Protein AF-A0A948D5L9-F1 (afdb_monomer_lite)

Secondary structure (DSSP, 8-state):
-----HHHHHHHHHHHHHHHHHHHHHHHHHHH--SHHHHHHHHHHHHHH-TTS-HHHHHHTS--S------

pLDDT: mean 86.4, std 13.79, range [46.94, 96.19]

Sequence (71 aa):
MGKVSSKRRSMVLHQKRQRRDKLKKLRQAYQAAKSETEKERLLIKVNKIAPWLSKEEFIAAIKPLAKPLVS

Structure (mmCIF, N/CA/C/O backbone):
data_AF-A0A948D5L9-F1
#
_entry.id   AF-A0A948D5L9-F1
#
loop_
_atom_site.group_PDB
_atom_site.id
_atom_site.type_symbol
_atom_site.label_atom_id
_atom_site.label_alt_id
_atom_site.label_comp_id
_atom_site.label_asym_id
_atom_site.label_entity_id
_atom_site.label_seq_id
_atom_site.pdbx_PDB_ins_code
_atom_site.Cartn_x
_atom_site.Cartn_y
_atom_site.Cartn_z
_atom_site.occupancy
_atom_site.B_iso_or_equiv
_atom_site.auth_seq_id
_atom_site.auth_comp_id
_atom_site.auth_asym_id
_atom_site.auth_atom_id
_atom_site.pdbx_PDB_model_num
ATOM 1 N N . MET A 1 1 ? 15.923 9.814 -26.614 1.00 53.41 1 MET A N 1
ATOM 2 C CA . MET A 1 1 ? 15.608 8.669 -25.726 1.00 53.41 1 MET A CA 1
ATOM 3 C C . MET A 1 1 ? 15.810 7.374 -26.501 1.00 53.41 1 MET A C 1
ATOM 5 O O . MET A 1 1 ? 15.208 7.225 -27.557 1.00 53.41 1 MET A O 1
ATOM 9 N N . GLY A 1 2 ? 16.676 6.467 -26.037 1.00 68.56 2 GLY A N 1
ATOM 10 C CA . GLY A 1 2 ? 16.893 5.177 -26.706 1.00 68.56 2 GLY A CA 1
ATOM 11 C C . GLY A 1 2 ? 15.632 4.305 -26.693 1.00 68.56 2 GLY A C 1
ATOM 12 O O . GLY A 1 2 ? 14.841 4.370 -25.750 1.00 68.56 2 GLY A O 1
ATOM 13 N N . LYS A 1 3 ? 15.428 3.490 -27.735 1.00 75.88 3 LYS A N 1
ATOM 14 C CA . LYS A 1 3 ? 14.288 2.564 -27.816 1.00 75.88 3 LYS A CA 1
ATOM 15 C C . LYS A 1 3 ? 14.365 1.572 -26.649 1.00 75.88 3 LYS A C 1
ATOM 17 O O . LYS A 1 3 ? 15.239 0.710 -26.610 1.00 75.88 3 LYS A O 1
ATOM 22 N N . VAL A 1 4 ? 13.458 1.693 -25.679 1.00 74.88 4 VAL A N 1
ATOM 23 C CA . VAL A 1 4 ? 13.337 0.710 -24.593 1.00 74.88 4 VAL A CA 1
ATOM 24 C C . VAL A 1 4 ? 12.851 -0.597 -25.211 1.00 74.88 4 VAL A C 1
ATOM 26 O O . VAL A 1 4 ? 11.808 -0.616 -25.865 1.00 74.88 4 VAL A O 1
ATOM 29 N N . SER A 1 5 ? 13.590 -1.690 -25.012 1.00 84.94 5 SER A N 1
ATOM 30 C CA . SER A 1 5 ? 13.191 -2.990 -25.556 1.00 84.94 5 SER A CA 1
ATOM 31 C C . SER A 1 5 ? 11.799 -3.391 -25.054 1.00 84.94 5 SER A C 1
ATOM 33 O O . SER A 1 5 ? 11.440 -3.137 -23.898 1.00 84.94 5 SER A O 1
ATOM 35 N N . SER A 1 6 ? 11.014 -4.048 -25.914 1.00 85.25 6 SER A N 1
ATOM 36 C CA . SER A 1 6 ? 9.650 -4.496 -25.588 1.00 85.25 6 SER A CA 1
ATOM 37 C C . SER A 1 6 ? 9.605 -5.303 -24.277 1.00 85.25 6 SER A C 1
ATOM 39 O O . SER A 1 6 ? 8.766 -5.056 -23.408 1.00 85.25 6 SER A O 1
ATOM 41 N N . LYS A 1 7 ? 10.604 -6.173 -24.056 1.00 88.31 7 LYS A N 1
ATOM 42 C CA . LYS A 1 7 ? 10.767 -6.962 -22.823 1.00 88.31 7 LYS A CA 1
ATOM 43 C C . LYS A 1 7 ? 10.953 -6.085 -21.580 1.00 88.31 7 LYS A C 1
ATOM 45 O O . LYS A 1 7 ? 10.268 -6.291 -20.578 1.00 88.31 7 LYS A O 1
ATOM 50 N N . ARG A 1 8 ? 11.832 -5.075 -21.639 1.00 90.56 8 ARG A N 1
ATOM 51 C CA . ARG A 1 8 ? 12.068 -4.148 -20.517 1.00 90.56 8 ARG A CA 1
ATOM 52 C C . ARG A 1 8 ? 10.819 -3.314 -20.222 1.00 90.56 8 ARG A C 1
ATOM 54 O O . ARG A 1 8 ? 10.468 -3.140 -19.057 1.00 90.56 8 ARG A O 1
ATOM 61 N N . ARG A 1 9 ? 10.098 -2.871 -21.259 1.00 90.88 9 ARG A N 1
ATOM 62 C CA . ARG A 1 9 ? 8.813 -2.170 -21.106 1.00 90.88 9 ARG A CA 1
A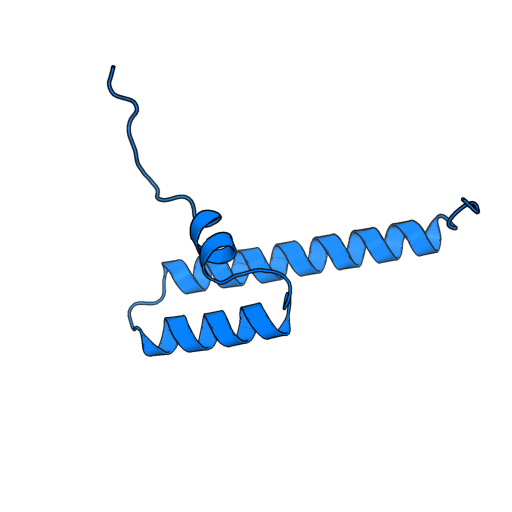TOM 63 C C . ARG A 1 9 ? 7.774 -3.046 -20.401 1.00 90.88 9 ARG A C 1
ATOM 65 O O . ARG A 1 9 ? 7.158 -2.589 -19.441 1.00 90.88 9 ARG A O 1
ATOM 72 N N . SER A 1 10 ? 7.608 -4.295 -20.838 1.00 93.75 10 SER A N 1
ATOM 73 C CA . SER A 1 10 ? 6.666 -5.247 -20.234 1.00 93.75 10 SER A CA 1
ATOM 74 C C . SER A 1 10 ? 6.975 -5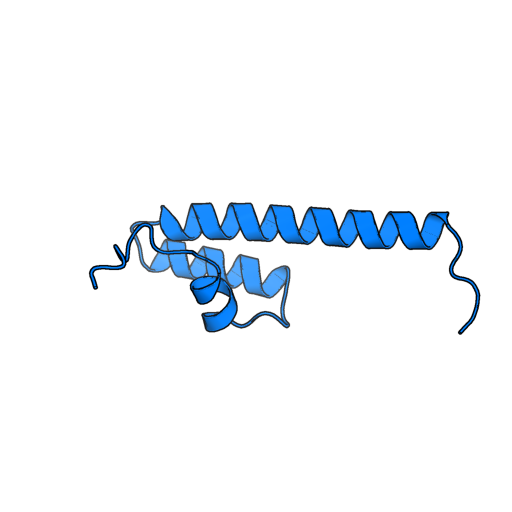.502 -18.754 1.00 93.75 10 SER A C 1
ATOM 76 O O . SER A 1 10 ? 6.084 -5.400 -17.910 1.00 93.75 10 SER A O 1
ATOM 78 N N . MET A 1 11 ? 8.251 -5.710 -18.409 1.00 95.31 11 MET A N 1
ATOM 79 C CA . MET A 1 11 ? 8.680 -5.905 -17.020 1.00 95.31 11 MET A CA 1
ATOM 80 C C . MET A 1 11 ? 8.319 -4.707 -16.129 1.00 95.31 11 MET A C 1
ATOM 82 O O . MET A 1 11 ? 7.750 -4.883 -15.052 1.00 95.31 11 MET A O 1
ATOM 86 N N . VAL A 1 12 ? 8.596 -3.480 -16.584 1.00 94.25 12 VAL A N 1
ATOM 87 C CA . VAL A 1 12 ? 8.259 -2.258 -15.833 1.00 94.25 12 VAL A CA 1
ATOM 88 C C . VAL A 1 12 ? 6.746 -2.130 -15.647 1.00 94.25 12 VAL A C 1
ATOM 90 O O . VAL A 1 12 ? 6.281 -1.798 -14.555 1.00 94.25 12 VAL A O 1
ATOM 93 N N . LEU A 1 13 ? 5.959 -2.418 -16.686 1.00 94.56 13 LEU A N 1
ATOM 94 C CA . LEU A 1 13 ? 4.499 -2.406 -16.593 1.00 94.56 13 LEU A CA 1
ATOM 95 C C . LEU A 1 13 ? 3.987 -3.452 -15.597 1.00 94.56 13 LEU A C 1
ATOM 97 O O . LEU A 1 13 ? 3.107 -3.137 -14.795 1.00 94.56 13 LEU A O 1
ATOM 101 N N . HIS A 1 14 ? 4.558 -4.658 -15.598 1.00 95.94 14 HIS A N 1
ATOM 102 C CA . HIS A 1 14 ? 4.215 -5.704 -14.641 1.00 95.94 14 HIS A CA 1
ATOM 103 C C . HIS A 1 14 ? 4.506 -5.265 -13.200 1.00 95.94 14 HIS A C 1
ATOM 105 O O . HIS A 1 14 ? 3.623 -5.327 -12.349 1.00 95.94 14 HIS A O 1
ATOM 111 N N . GLN A 1 15 ? 5.697 -4.722 -12.929 1.00 94.62 15 GLN A N 1
ATOM 112 C CA . GLN A 1 15 ? 6.050 -4.217 -11.597 1.00 94.62 15 GLN A CA 1
ATOM 113 C C . GLN A 1 15 ? 5.112 -3.094 -11.133 1.00 94.62 15 GLN A C 1
ATOM 115 O O . GLN A 1 15 ? 4.689 -3.073 -9.975 1.00 94.62 15 GLN A O 1
ATOM 120 N N . LYS A 1 16 ? 4.730 -2.185 -12.041 1.00 93.81 16 LYS A N 1
ATOM 121 C CA . LYS A 1 16 ? 3.746 -1.131 -11.751 1.00 93.81 16 LYS A CA 1
ATOM 122 C C . LYS A 1 16 ? 2.380 -1.714 -11.379 1.00 93.81 16 LYS A C 1
ATOM 124 O O . LYS A 1 16 ? 1.777 -1.244 -10.416 1.00 93.81 16 LYS A O 1
ATOM 129 N N . ARG A 1 17 ? 1.901 -2.736 -12.101 1.00 95.94 17 ARG A N 1
ATOM 130 C CA . ARG A 1 17 ? 0.637 -3.434 -11.790 1.00 95.94 17 ARG A CA 1
ATOM 131 C C . ARG A 1 17 ? 0.696 -4.090 -10.412 1.00 95.94 17 ARG A C 1
ATOM 133 O O . ARG A 1 17 ? -0.116 -3.759 -9.558 1.00 95.94 17 ARG A O 1
ATOM 140 N N . GLN A 1 18 ? 1.742 -4.871 -10.148 1.00 96.19 18 GLN A N 1
ATOM 141 C CA . GLN A 1 18 ? 1.934 -5.541 -8.859 1.00 96.19 18 GLN A CA 1
ATOM 142 C C . GLN A 1 18 ? 1.964 -4.559 -7.683 1.00 96.19 18 GLN A C 1
ATOM 144 O O . GLN A 1 18 ? 1.371 -4.810 -6.634 1.00 96.19 18 GLN A O 1
ATOM 149 N N . ARG A 1 19 ? 2.626 -3.406 -7.848 1.00 94.69 19 ARG A N 1
ATOM 150 C CA . ARG A 1 19 ? 2.640 -2.360 -6.818 1.00 94.69 19 ARG A CA 1
ATOM 151 C C . ARG A 1 19 ? 1.245 -1.782 -6.585 1.00 94.69 19 ARG A C 1
ATOM 153 O O . ARG A 1 19 ? 0.844 -1.631 -5.433 1.00 94.69 19 ARG A O 1
ATOM 160 N N . ARG A 1 20 ? 0.497 -1.484 -7.653 1.00 93.50 20 ARG A N 1
ATOM 161 C CA . ARG A 1 20 ? -0.886 -0.989 -7.551 1.00 93.50 20 ARG A CA 1
ATOM 162 C C . ARG A 1 20 ? -1.789 -1.985 -6.828 1.00 93.50 20 ARG A C 1
ATOM 164 O O . ARG A 1 20 ? -2.546 -1.570 -5.954 1.00 93.50 20 ARG A O 1
ATOM 171 N N . ASP A 1 21 ? -1.665 -3.270 -7.139 1.00 95.25 21 ASP A N 1
ATOM 172 C CA . ASP A 1 21 ? -2.477 -4.325 -6.530 1.00 95.25 21 ASP A CA 1
ATOM 173 C C . ASP A 1 21 ? -2.148 -4.501 -5.044 1.00 95.25 21 ASP A C 1
ATOM 175 O O . ASP A 1 21 ? -3.054 -4.579 -4.213 1.00 95.25 21 ASP A O 1
ATOM 179 N N . LYS A 1 22 ? -0.859 -4.466 -4.676 1.00 95.31 22 LYS A N 1
ATOM 180 C CA . LYS A 1 22 ? -0.423 -4.464 -3.269 1.00 95.31 22 LYS A CA 1
ATOM 181 C C . LYS A 1 22 ? -0.986 -3.267 -2.502 1.00 95.31 22 LYS A C 1
ATOM 183 O O . LYS A 1 22 ? -1.552 -3.446 -1.426 1.00 95.31 22 LYS A O 1
ATOM 188 N N . LEU A 1 23 ? -0.884 -2.061 -3.064 1.00 94.50 23 LEU A N 1
ATOM 189 C CA . LEU A 1 23 ? -1.428 -0.853 -2.438 1.00 94.50 23 LEU A CA 1
ATOM 190 C C . LEU A 1 23 ? -2.958 -0.904 -2.323 1.00 94.50 23 LEU A C 1
ATOM 192 O O . LEU A 1 23 ? -3.501 -0.455 -1.320 1.00 94.50 23 LEU A O 1
ATOM 196 N N . LYS A 1 24 ? -3.664 -1.485 -3.303 1.00 93.38 24 LYS A N 1
ATOM 197 C CA . LYS A 1 24 ? -5.119 -1.700 -3.234 1.00 93.38 24 LYS A CA 1
ATOM 198 C C . LYS A 1 24 ? -5.495 -2.621 -2.069 1.00 93.38 24 LYS A C 1
ATOM 200 O O . LYS A 1 24 ? -6.379 -2.270 -1.295 1.00 93.38 24 LYS A O 1
ATOM 205 N N . LYS A 1 25 ? -4.794 -3.748 -1.911 1.00 94.38 25 LYS A N 1
ATOM 206 C CA . LYS A 1 25 ? -5.010 -4.684 -0.794 1.00 94.38 25 LYS A CA 1
ATOM 207 C C . LYS A 1 25 ? -4.751 -4.023 0.561 1.00 94.38 25 LYS A C 1
ATOM 209 O O . LYS A 1 25 ? -5.540 -4.186 1.482 1.00 94.38 25 LYS A O 1
ATOM 214 N N . LEU A 1 26 ? -3.681 -3.233 0.670 1.00 94.75 26 LEU A N 1
ATOM 215 C CA . LEU A 1 26 ? -3.374 -2.493 1.898 1.00 94.75 26 LEU A CA 1
ATOM 216 C C . LEU A 1 26 ? -4.430 -1.433 2.215 1.00 94.75 26 LEU A C 1
ATOM 218 O O . LEU A 1 26 ? -4.782 -1.279 3.377 1.00 94.75 26 LEU A O 1
ATOM 222 N N . ARG A 1 27 ? -4.970 -0.742 1.205 1.00 93.69 27 ARG A N 1
ATOM 223 C CA . ARG A 1 27 ? -6.079 0.207 1.389 1.00 93.69 27 ARG A CA 1
ATOM 224 C C . ARG A 1 27 ? -7.340 -0.476 1.911 1.00 93.69 27 ARG A C 1
ATOM 226 O O . ARG A 1 27 ? -7.944 0.022 2.850 1.00 93.69 27 ARG A O 1
ATOM 233 N N . GLN A 1 28 ? -7.698 -1.629 1.347 1.00 92.56 28 GLN A N 1
ATOM 234 C CA . GLN A 1 28 ? -8.835 -2.425 1.824 1.00 92.56 28 GLN A CA 1
ATOM 235 C C . GLN A 1 28 ? -8.631 -2.884 3.273 1.00 92.56 28 GLN A C 1
ATOM 237 O O . GLN A 1 28 ? -9.526 -2.732 4.097 1.00 92.56 28 GLN A O 1
ATOM 242 N N . ALA A 1 29 ? -7.434 -3.375 3.603 1.00 91.88 29 ALA A N 1
ATOM 243 C CA . ALA A 1 29 ? -7.094 -3.751 4.972 1.00 91.88 29 ALA A CA 1
ATOM 244 C C . ALA A 1 29 ? -7.144 -2.549 5.930 1.00 91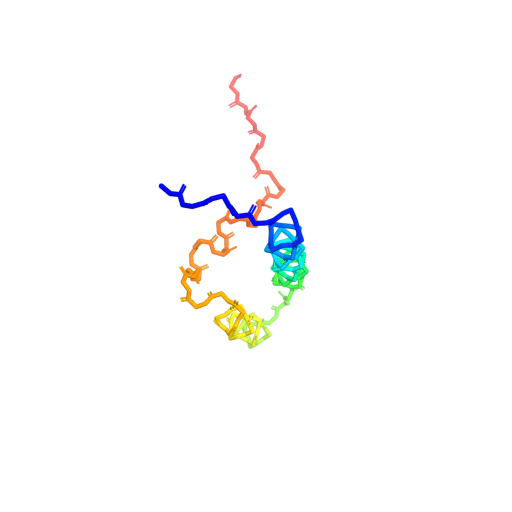.88 29 ALA A C 1
ATOM 246 O O . ALA A 1 29 ? -7.639 -2.680 7.041 1.00 91.88 29 ALA A O 1
ATOM 247 N N . TYR A 1 30 ? -6.683 -1.372 5.494 1.00 93.38 30 TYR A N 1
ATOM 248 C CA . TYR A 1 30 ? -6.701 -0.149 6.3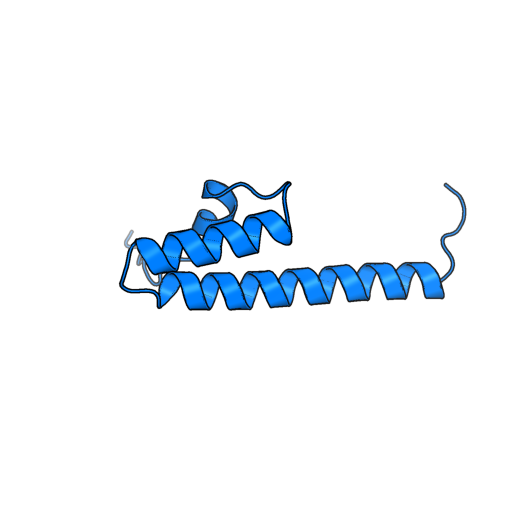03 1.00 93.38 30 TYR A CA 1
ATOM 249 C C . TYR A 1 30 ? -8.127 0.330 6.584 1.00 93.38 30 TYR A C 1
ATOM 251 O O . TYR A 1 30 ? -8.420 0.771 7.691 1.00 93.38 30 TYR A O 1
ATOM 259 N N . GLN A 1 31 ? -9.018 0.205 5.599 1.00 90.75 31 GLN A N 1
ATOM 260 C CA . GLN A 1 31 ? -10.435 0.526 5.750 1.00 90.75 31 GLN A CA 1
ATOM 261 C C . GLN A 1 31 ? -11.154 -0.444 6.703 1.00 90.75 31 GLN A C 1
ATOM 263 O O . GLN A 1 31 ? -12.046 -0.023 7.432 1.00 90.75 31 GLN A O 1
ATOM 268 N N . ALA A 1 32 ? -10.764 -1.722 6.710 1.00 91.31 32 ALA A N 1
ATOM 269 C CA . ALA A 1 32 ? -11.338 -2.746 7.586 1.00 91.31 32 ALA A CA 1
ATOM 270 C C . ALA A 1 32 ? -10.737 -2.765 9.006 1.00 91.31 32 ALA A C 1
ATOM 272 O O . ALA A 1 32 ? -11.354 -3.312 9.921 1.00 91.31 32 ALA A O 1
ATOM 273 N N . ALA A 1 33 ? -9.541 -2.200 9.193 1.00 93.06 33 ALA A N 1
ATOM 274 C CA . ALA A 1 33 ? -8.843 -2.173 10.474 1.00 93.06 33 ALA A CA 1
ATOM 275 C C . ALA A 1 33 ? -9.624 -1.359 11.515 1.00 93.06 33 ALA A C 1
ATOM 277 O O . ALA A 1 33 ? -9.973 -0.195 11.291 1.00 93.06 33 ALA A O 1
ATOM 278 N N . LYS A 1 34 ? -9.871 -1.973 12.675 1.00 88.00 34 LYS A N 1
ATOM 279 C CA . LYS A 1 34 ? -10.651 -1.365 13.765 1.00 88.00 34 LYS A CA 1
ATOM 280 C C . LYS A 1 34 ? -9.767 -0.646 14.776 1.00 88.00 34 LYS A C 1
ATOM 282 O O . LYS A 1 34 ? -10.209 0.332 15.369 1.00 88.00 34 LYS A O 1
ATOM 287 N N . SER A 1 35 ? -8.529 -1.106 14.951 1.00 93.75 35 SER A N 1
ATOM 288 C CA . SER A 1 35 ? -7.587 -0.525 15.904 1.00 93.75 35 SER A CA 1
ATOM 289 C C . SER A 1 35 ? -6.599 0.425 15.233 1.00 93.75 35 SER A C 1
ATOM 291 O O . SER A 1 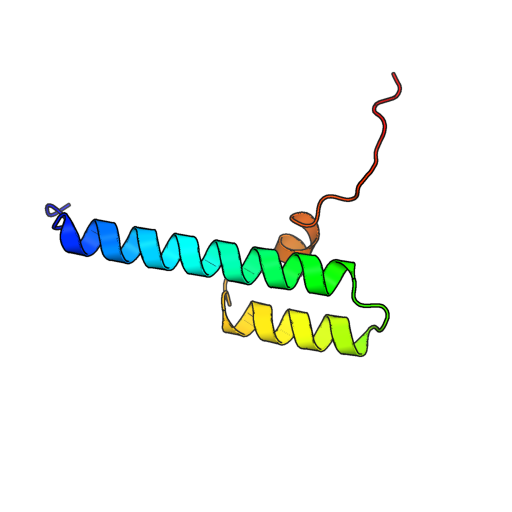35 ? -6.234 0.287 14.061 1.00 93.75 35 SER A O 1
ATOM 293 N N . GLU A 1 36 ? -6.141 1.405 16.002 1.00 90.94 36 GLU A N 1
ATOM 294 C CA . GLU A 1 36 ? -5.133 2.364 15.556 1.00 90.94 36 GLU A CA 1
ATOM 295 C C . GLU A 1 36 ? -3.766 1.698 15.351 1.00 90.94 36 GLU A C 1
ATOM 297 O O . GLU A 1 36 ? -3.089 1.948 14.355 1.00 90.94 36 GLU A O 1
ATOM 302 N N . THR A 1 37 ? -3.426 0.724 16.197 1.00 93.25 37 THR A N 1
ATOM 303 C CA . THR A 1 37 ? -2.187 -0.058 16.084 1.00 93.25 37 THR A CA 1
ATOM 304 C C . THR A 1 37 ? -2.136 -0.896 14.801 1.00 93.25 37 THR A C 1
ATOM 306 O O . THR A 1 37 ? -1.084 -1.015 14.167 1.00 93.25 37 THR A O 1
ATOM 309 N N . GLU A 1 38 ? -3.262 -1.460 14.352 1.00 92.56 38 GLU A N 1
ATOM 310 C CA . GLU A 1 38 ? -3.344 -2.150 13.058 1.00 92.56 38 GLU A CA 1
ATOM 311 C C . GLU A 1 38 ? -3.165 -1.185 11.887 1.00 92.56 38 GLU A C 1
ATOM 313 O O . GLU A 1 38 ? -2.428 -1.485 10.938 1.00 92.56 38 GLU A O 1
ATOM 318 N N . LYS A 1 39 ? -3.797 -0.011 11.964 1.00 93.00 39 LYS A N 1
ATOM 319 C CA . LYS A 1 39 ? -3.666 1.045 10.955 1.00 93.00 39 LYS A CA 1
ATOM 320 C C . LYS A 1 39 ? -2.216 1.505 10.818 1.00 93.00 39 LYS A C 1
ATOM 322 O O . LYS A 1 39 ? -1.721 1.602 9.695 1.00 93.00 39 LYS A O 1
ATOM 327 N N . GLU A 1 40 ? -1.501 1.706 11.921 1.00 94.62 40 GLU A N 1
ATOM 328 C CA . GLU A 1 40 ? -0.074 2.051 11.909 1.00 94.62 40 GLU A CA 1
ATOM 329 C C . GLU A 1 40 ? 0.788 0.960 11.268 1.00 94.62 40 GLU A C 1
ATOM 331 O O . GLU A 1 40 ? 1.597 1.243 10.379 1.00 94.62 40 GLU A O 1
ATOM 336 N N . ARG A 1 41 ? 0.572 -0.312 11.632 1.00 95.00 41 ARG A N 1
ATOM 337 C CA . ARG A 1 41 ? 1.289 -1.447 11.020 1.00 95.00 41 ARG A CA 1
ATOM 338 C C . ARG A 1 41 ? 1.088 -1.503 9.506 1.00 95.00 41 ARG A C 1
ATOM 340 O O . ARG A 1 41 ? 2.018 -1.842 8.769 1.00 95.00 41 ARG A O 1
ATOM 347 N N . LEU A 1 42 ? -0.113 -1.183 9.027 1.00 94.56 42 LEU A N 1
ATOM 348 C CA . LEU A 1 42 ? -0.407 -1.109 7.597 1.00 94.56 42 LEU A CA 1
ATOM 349 C C . LEU A 1 42 ? 0.307 0.068 6.930 1.00 94.56 42 LEU A C 1
ATOM 351 O O . LEU A 1 42 ? 0.889 -0.121 5.864 1.00 94.56 42 LEU A O 1
ATOM 355 N N . LEU A 1 43 ? 0.347 1.240 7.563 1.00 94.06 43 LEU A N 1
ATOM 356 C CA . LEU A 1 43 ? 1.071 2.405 7.043 1.00 94.06 43 LEU A CA 1
ATOM 357 C C . LEU A 1 43 ? 2.584 2.161 6.955 1.00 94.06 43 LEU A C 1
ATOM 359 O O . LEU A 1 43 ? 3.200 2.516 5.951 1.00 94.06 43 LEU A O 1
ATOM 363 N N . ILE A 1 44 ? 3.178 1.456 7.922 1.00 95.31 44 ILE A N 1
ATOM 364 C CA . ILE A 1 44 ? 4.588 1.033 7.848 1.00 95.31 44 ILE A CA 1
ATOM 365 C C . ILE A 1 44 ? 4.816 0.135 6.623 1.00 95.31 44 ILE A C 1
ATOM 367 O O . ILE A 1 44 ? 5.802 0.295 5.899 1.00 95.31 44 ILE A O 1
ATOM 371 N N . LYS A 1 45 ? 3.898 -0.803 6.348 1.00 95.31 45 LYS A N 1
ATOM 372 C CA . LYS A 1 45 ? 3.971 -1.655 5.146 1.00 95.31 45 LYS A CA 1
ATOM 373 C C . LYS A 1 45 ? 3.839 -0.842 3.858 1.00 95.31 45 LYS A C 1
ATOM 375 O O . LYS A 1 45 ? 4.528 -1.151 2.889 1.00 95.31 45 LYS A O 1
ATOM 380 N N . VAL A 1 46 ? 2.986 0.182 3.839 1.00 95.12 46 VAL A N 1
ATOM 381 C CA . VAL A 1 46 ? 2.847 1.096 2.695 1.00 95.12 46 VAL A CA 1
ATOM 382 C C . VAL A 1 46 ? 4.160 1.829 2.440 1.00 95.12 46 VAL A C 1
ATOM 384 O O . VAL A 1 46 ? 4.653 1.773 1.315 1.00 95.12 46 VAL A O 1
ATOM 387 N N . ASN A 1 47 ? 4.770 2.409 3.478 1.00 95.06 47 ASN A N 1
ATOM 388 C CA . ASN A 1 47 ? 6.033 3.142 3.365 1.00 95.06 47 ASN A CA 1
ATOM 389 C C . ASN A 1 47 ? 7.170 2.252 2.823 1.00 95.06 47 ASN A C 1
ATOM 391 O O . ASN A 1 47 ? 7.921 2.650 1.938 1.00 95.06 47 ASN A O 1
ATOM 395 N N . LYS A 1 48 ? 7.234 0.981 3.249 1.00 94.50 48 LYS A N 1
ATOM 396 C CA . LYS A 1 48 ? 8.201 0.004 2.707 1.00 94.50 48 LYS A CA 1
ATOM 397 C C . LYS A 1 48 ? 8.013 -0.289 1.210 1.00 94.50 48 LYS A C 1
ATOM 399 O O . LYS A 1 48 ? 8.971 -0.654 0.536 1.00 94.50 48 LYS A O 1
ATOM 404 N N . ILE A 1 49 ? 6.790 -0.190 0.684 1.00 92.06 49 ILE A N 1
ATOM 405 C CA . ILE A 1 49 ? 6.467 -0.519 -0.719 1.00 92.06 49 ILE A CA 1
ATOM 406 C C . ILE A 1 49 ? 6.555 0.709 -1.631 1.00 92.06 49 ILE A C 1
ATOM 408 O O . ILE A 1 49 ? 6.930 0.590 -2.803 1.00 92.06 49 ILE A O 1
ATOM 412 N N . ALA A 1 50 ? 6.145 1.863 -1.117 1.00 92.62 50 ALA A N 1
ATOM 413 C CA . ALA A 1 50 ? 6.070 3.124 -1.832 1.00 92.62 50 ALA A CA 1
ATOM 414 C C . ALA A 1 50 ? 6.511 4.261 -0.893 1.00 92.62 50 ALA A C 1
ATOM 416 O O . ALA A 1 50 ? 5.658 4.979 -0.382 1.00 92.62 50 ALA A O 1
ATOM 417 N N . PRO A 1 51 ? 7.825 4.437 -0.670 1.00 93.12 51 PRO A N 1
ATOM 418 C CA . PRO A 1 51 ? 8.344 5.474 0.226 1.00 93.12 51 PRO A CA 1
ATOM 419 C C . PRO A 1 51 ? 8.086 6.901 -0.274 1.00 93.12 51 PRO A C 1
ATOM 421 O O . PRO A 1 51 ? 8.122 7.848 0.497 1.00 93.12 51 PRO A O 1
ATOM 424 N N . TRP A 1 52 ? 7.804 7.059 -1.569 1.00 92.38 52 TRP A N 1
ATOM 425 C CA . TRP A 1 52 ? 7.393 8.333 -2.163 1.00 92.38 52 TRP A CA 1
ATOM 426 C C . TRP A 1 52 ? 5.899 8.637 -1.980 1.00 92.38 52 TRP A C 1
ATOM 428 O O . TRP A 1 52 ? 5.459 9.690 -2.419 1.00 92.38 52 TRP A O 1
ATOM 438 N N . LEU A 1 53 ? 5.105 7.704 -1.439 1.00 92.81 53 LEU A N 1
ATOM 439 C CA . LEU A 1 53 ? 3.668 7.883 -1.235 1.00 92.81 53 LEU A CA 1
ATOM 440 C C . LEU A 1 53 ? 3.424 8.306 0.211 1.00 92.81 53 LEU A C 1
ATOM 442 O O . LEU A 1 53 ? 3.696 7.532 1.134 1.00 92.81 53 LEU A O 1
ATOM 446 N N . SER A 1 54 ? 2.881 9.504 0.410 1.00 92.56 54 SER A N 1
ATOM 447 C CA . SER A 1 54 ? 2.602 9.993 1.758 1.00 92.56 54 SER A CA 1
ATOM 448 C C . SER A 1 54 ? 1.413 9.256 2.391 1.00 92.56 54 SER A C 1
ATOM 450 O O . SER A 1 54 ? 0.574 8.648 1.714 1.00 92.56 54 SER A O 1
ATOM 452 N N . LYS A 1 55 ? 1.318 9.314 3.726 1.00 89.69 55 LYS A N 1
ATOM 453 C CA . LYS A 1 55 ? 0.166 8.780 4.473 1.00 89.69 55 LYS A CA 1
ATOM 454 C C . LYS A 1 55 ? -1.141 9.420 3.993 1.00 89.69 55 LYS A C 1
ATOM 456 O O . LYS A 1 55 ? -2.127 8.716 3.796 1.00 89.69 55 LYS A O 1
ATOM 461 N N . GLU A 1 56 ? -1.136 10.732 3.793 1.00 88.56 56 GLU A N 1
ATOM 462 C CA . GLU A 1 56 ? -2.303 11.508 3.369 1.00 88.56 56 GLU A CA 1
ATOM 463 C C . GLU A 1 56 ? -2.762 11.103 1.969 1.00 88.56 56 GLU A C 1
ATOM 465 O O . GLU A 1 56 ? -3.934 10.790 1.778 1.00 88.56 56 GLU A O 1
ATOM 470 N N . GLU A 1 57 ? -1.835 10.988 1.013 1.00 90.56 57 GLU A N 1
ATOM 471 C CA . GLU A 1 57 ? -2.135 10.521 -0.345 1.00 90.56 57 GLU A CA 1
ATOM 472 C C . GLU A 1 57 ? -2.658 9.079 -0.351 1.00 90.56 57 GLU A C 1
ATOM 474 O O . GLU A 1 57 ? -3.569 8.725 -1.108 1.00 90.56 57 GLU A O 1
ATOM 479 N N . PHE A 1 58 ? -2.097 8.223 0.509 1.00 91.75 58 PHE A N 1
ATOM 480 C CA . PHE A 1 58 ? -2.554 6.847 0.653 1.00 91.75 58 PHE A CA 1
ATOM 481 C C . PHE A 1 58 ? -4.005 6.775 1.144 1.00 91.75 58 PHE A C 1
ATOM 483 O O . PHE A 1 58 ? -4.783 5.991 0.590 1.00 91.75 58 PHE A O 1
ATOM 490 N N . ILE A 1 59 ? -4.359 7.588 2.145 1.00 89.75 59 ILE A N 1
ATOM 491 C CA . ILE A 1 59 ? -5.703 7.652 2.735 1.00 89.75 59 ILE A CA 1
ATOM 492 C C . ILE A 1 59 ? -6.686 8.335 1.779 1.00 89.75 59 ILE A C 1
ATOM 494 O O . ILE A 1 59 ? -7.792 7.834 1.611 1.00 89.75 59 ILE A O 1
ATOM 498 N N . ALA A 1 60 ? -6.289 9.404 1.085 1.00 88.62 60 ALA A N 1
ATOM 499 C CA . ALA A 1 60 ? -7.138 10.111 0.121 1.00 88.62 60 ALA A CA 1
ATOM 500 C C . ALA A 1 60 ? -7.625 9.201 -1.022 1.00 88.62 60 ALA A C 1
ATOM 502 O O . ALA A 1 60 ? -8.728 9.361 -1.544 1.00 88.62 60 ALA A O 1
ATOM 503 N N . ALA A 1 61 ? -6.822 8.198 -1.390 1.00 85.62 61 ALA A N 1
ATOM 504 C CA . ALA A 1 61 ? -7.195 7.192 -2.381 1.00 85.62 61 ALA A CA 1
ATOM 505 C C . ALA A 1 61 ? -8.211 6.147 -1.866 1.00 85.62 61 ALA A C 1
ATOM 507 O O . ALA A 1 61 ? -8.724 5.348 -2.657 1.00 85.62 61 ALA A O 1
ATOM 508 N N . ILE A 1 62 ? -8.499 6.112 -0.562 1.00 84.31 62 ILE A N 1
ATOM 509 C CA . ILE A 1 62 ? -9.571 5.313 0.036 1.00 84.31 62 ILE A CA 1
ATOM 510 C C . ILE A 1 62 ? -10.851 6.135 -0.114 1.00 84.31 62 ILE A C 1
ATOM 512 O O . ILE A 1 62 ? -11.166 6.971 0.726 1.00 84.31 62 ILE A O 1
ATOM 516 N N . LYS A 1 63 ? -11.582 5.937 -1.220 1.00 68.69 63 LYS A N 1
ATOM 517 C CA . LYS A 1 63 ? -12.888 6.584 -1.407 1.00 68.69 63 LYS A CA 1
ATOM 518 C C . LYS A 1 63 ? -13.782 6.257 -0.199 1.00 68.69 63 LYS A C 1
ATOM 520 O O . LYS A 1 63 ? -14.042 5.070 0.022 1.00 68.69 63 LYS A O 1
ATOM 525 N N . PRO A 1 64 ? -14.305 7.250 0.540 1.00 56.59 64 PRO A N 1
ATOM 526 C CA . PRO A 1 64 ? -15.444 6.994 1.400 1.00 56.59 64 PRO A CA 1
ATOM 527 C C . PRO A 1 64 ? -16.629 6.614 0.502 1.00 56.59 64 PRO A C 1
ATOM 529 O O . PRO A 1 64 ? -16.936 7.299 -0.478 1.00 56.59 64 PRO A O 1
ATOM 532 N N . LEU A 1 65 ? -17.280 5.492 0.805 1.00 56.12 65 LEU A N 1
ATOM 533 C CA . LEU A 1 65 ? -18.625 5.210 0.313 1.00 56.12 65 LEU A CA 1
ATOM 534 C C . LEU A 1 65 ? -19.545 6.280 0.925 1.00 56.12 65 LEU A C 1
ATOM 536 O O . LEU A 1 65 ? -19.960 6.107 2.061 1.00 56.12 65 LEU A O 1
ATOM 540 N N . ALA A 1 66 ? -19.779 7.375 0.189 1.00 46.94 66 ALA A N 1
ATOM 541 C CA . ALA A 1 66 ? -20.787 8.435 0.375 1.00 46.94 66 ALA A CA 1
ATOM 542 C C . ALA A 1 66 ? -20.214 9.861 0.509 1.00 46.94 66 ALA A C 1
ATOM 544 O O . ALA A 1 66 ? -19.715 10.278 1.549 1.00 46.94 66 ALA A O 1
ATOM 545 N N . LYS A 1 67 ? -20.437 10.663 -0.534 1.00 48.47 67 LYS A N 1
ATOM 546 C CA . LYS A 1 67 ? -21.299 11.842 -0.397 1.00 48.47 67 LYS A CA 1
ATOM 547 C C . LYS A 1 67 ? -22.386 11.691 -1.466 1.00 48.47 67 LYS A C 1
ATOM 549 O O . LYS A 1 67 ? -22.011 11.652 -2.640 1.00 48.47 67 LYS A O 1
ATOM 554 N N . PRO A 1 68 ? -23.679 11.528 -1.129 1.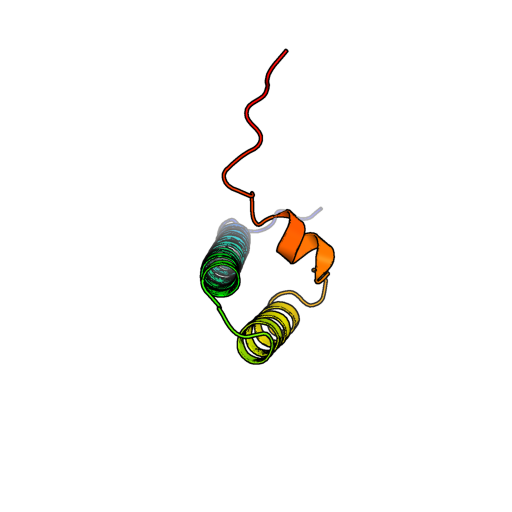00 50.44 68 PRO A N 1
ATOM 555 C CA . PRO A 1 68 ? -24.711 11.772 -2.122 1.00 50.44 68 PRO A CA 1
ATOM 556 C C . PRO A 1 68 ? -24.580 13.241 -2.528 1.00 50.44 68 PRO A C 1
ATOM 558 O O . PRO A 1 68 ? -24.578 14.133 -1.680 1.00 50.44 68 PRO A O 1
ATOM 561 N N . LEU A 1 69 ? -24.373 13.476 -3.820 1.00 55.41 69 LEU A N 1
ATOM 562 C CA . LEU A 1 69 ? -24.525 14.796 -4.411 1.00 55.41 69 LEU A CA 1
ATOM 563 C C . LEU A 1 69 ? -26.020 15.115 -4.331 1.00 55.41 69 LEU A C 1
ATOM 565 O O . LEU A 1 69 ? -26.792 14.646 -5.158 1.00 55.41 69 LEU A O 1
ATOM 569 N N . VAL A 1 70 ? -26.425 15.816 -3.274 1.00 60.94 70 VAL A N 1
ATOM 570 C CA . VAL A 1 70 ? -27.722 16.489 -3.218 1.00 60.94 70 VAL A CA 1
ATOM 571 C C . VAL A 1 70 ? -27.475 17.928 -3.649 1.00 60.94 70 VAL A C 1
ATOM 573 O O . VAL A 1 70 ? -26.779 18.676 -2.959 1.00 60.94 70 VAL A O 1
ATOM 576 N N . SER A 1 71 ? -27.995 18.290 -4.816 1.00 51.94 71 SER A N 1
ATOM 577 C CA . SER A 1 71 ? -28.291 19.656 -5.255 1.00 51.94 71 SER A CA 1
ATOM 578 C C . SER A 1 71 ? -29.444 19.559 -6.239 1.00 51.94 71 SER A C 1
ATOM 580 O O . SER A 1 71 ? -29.288 18.780 -7.206 1.00 51.94 71 SER A O 1
#

Foldseek 3Di:
DDPDDPVNVVVVVVLVVVLVVLLVVLLVQLVVDPDPVSNVVSVVVNCVSCVVQDPVNSNVVNDPPDDPPDD

Radius of gyration: 16.38 Å; chains: 1; bounding box: 45×27×44 Å